Protein AF-A0AAJ0PBU1-F1 (afdb_monomer_lite)

InterPro domains:
  IPR002523 Mg2+ transporter protein, CorA-like/Zinc transport protein ZntB [PF01544] (2-152)
  IPR045863 CorA, transmembrane region [SSF144083] (92-153)
  IPR047199 Magnesium transporter CorA-like [PTHR47891] (2-156)
  IPR047199 Magnesium transporter CorA-like [cd12827] (2-156)

Structure (mmCIF, N/CA/C/O backbone):
data_AF-A0AAJ0PBU1-F1
#
_entry.id   AF-A0AAJ0PBU1-F1
#
loop_
_atom_site.group_PDB
_atom_site.id
_atom_site.type_symbol
_atom_site.label_atom_id
_atom_site.label_alt_id
_atom_site.label_comp_id
_atom_site.label_asym_id
_atom_site.label_entity_id
_atom_site.label_seq_id
_atom_site.pdbx_PDB_ins_code
_atom_site.Cartn_x
_atom_site.Cartn_y
_atom_site.Cartn_z
_atom_site.occupancy
_atom_site.B_iso_or_equiv
_atom_site.auth_seq_id
_atom_site.auth_comp_id
_atom_site.auth_asym_id
_atom_site.auth_atom_id
_atom_site.pdbx_PDB_model_num
ATOM 1 N N . MET A 1 1 ? 15.174 15.975 -11.913 1.00 56.97 1 MET A N 1
ATOM 2 C CA . MET A 1 1 ? 14.588 16.397 -10.617 1.00 56.97 1 MET A CA 1
ATOM 3 C C . MET A 1 1 ? 13.256 15.696 -10.342 1.00 56.97 1 MET A C 1
ATOM 5 O O . MET A 1 1 ? 13.100 15.181 -9.245 1.00 56.97 1 MET A O 1
ATOM 9 N N . GLU A 1 2 ? 12.349 15.581 -11.319 1.00 50.00 2 GLU A N 1
ATOM 10 C CA . GLU A 1 2 ? 11.028 14.934 -11.156 1.00 50.00 2 GLU A CA 1
ATOM 11 C C . GLU A 1 2 ? 11.078 13.451 -10.739 1.00 50.00 2 GLU A C 1
ATOM 13 O O . GLU A 1 2 ? 10.296 13.011 -9.899 1.00 50.00 2 GLU A O 1
ATOM 18 N N . GLU A 1 3 ? 12.036 12.671 -11.244 1.00 63.81 3 GLU A N 1
ATOM 19 C CA . GLU A 1 3 ? 12.147 11.247 -10.897 1.00 63.81 3 GLU A CA 1
ATOM 20 C C . GLU A 1 3 ? 12.458 11.010 -9.409 1.00 63.81 3 GLU A C 1
ATOM 22 O O . GLU A 1 3 ? 11.810 10.186 -8.757 1.00 63.81 3 GLU A O 1
ATOM 27 N N . ASN A 1 4 ? 13.383 11.793 -8.844 1.00 59.44 4 ASN A N 1
ATOM 28 C CA . ASN A 1 4 ? 13.709 11.756 -7.415 1.00 59.44 4 ASN A CA 1
ATOM 29 C C . ASN A 1 4 ? 12.512 12.185 -6.555 1.00 59.44 4 ASN A C 1
ATOM 31 O O . ASN A 1 4 ? 12.276 11.604 -5.492 1.00 59.44 4 ASN A O 1
ATOM 35 N N . VAL A 1 5 ? 11.714 13.146 -7.039 1.00 68.12 5 VAL A N 1
ATOM 36 C CA . VAL A 1 5 ? 10.464 13.548 -6.382 1.00 68.12 5 VAL A CA 1
ATOM 37 C C . VAL A 1 5 ? 9.505 12.359 -6.328 1.00 68.12 5 VAL A C 1
ATOM 39 O O . VAL A 1 5 ? 9.076 11.999 -5.236 1.00 68.12 5 VAL A O 1
ATOM 42 N N . HIS A 1 6 ? 9.258 11.651 -7.434 1.00 67.38 6 HIS A N 1
ATOM 43 C CA . HIS A 1 6 ? 8.357 10.489 -7.442 1.00 67.38 6 HIS A CA 1
ATOM 44 C C . HIS A 1 6 ? 8.801 9.338 -6.527 1.00 67.38 6 HIS A C 1
ATOM 46 O O . HIS A 1 6 ? 7.961 8.734 -5.853 1.00 67.38 6 HIS A O 1
ATOM 52 N N . VAL A 1 7 ? 10.101 9.021 -6.474 1.00 74.12 7 VAL A N 1
ATOM 53 C CA . VAL A 1 7 ? 10.625 7.976 -5.571 1.00 74.12 7 VAL A CA 1
ATOM 54 C C . VAL A 1 7 ? 10.454 8.390 -4.108 1.00 74.12 7 VAL A C 1
ATOM 56 O O . VAL A 1 7 ? 9.977 7.595 -3.293 1.00 74.12 7 VAL A O 1
ATOM 59 N N . SER A 1 8 ? 10.768 9.646 -3.781 1.00 72.38 8 SER A N 1
ATOM 60 C CA . SER A 1 8 ? 10.593 10.181 -2.428 1.00 72.38 8 SER A CA 1
ATOM 61 C C . SER A 1 8 ? 9.118 10.220 -2.004 1.00 72.38 8 SER A C 1
ATOM 63 O O . SER A 1 8 ? 8.797 9.866 -0.868 1.00 72.38 8 SER A O 1
ATOM 65 N N . THR A 1 9 ? 8.210 10.554 -2.928 1.00 78.62 9 THR A N 1
ATOM 66 C CA . THR A 1 9 ? 6.758 10.562 -2.707 1.00 78.62 9 THR A CA 1
ATOM 67 C C . THR A 1 9 ? 6.242 9.156 -2.437 1.00 78.62 9 THR A C 1
ATOM 69 O O . THR A 1 9 ? 5.511 8.950 -1.471 1.00 78.62 9 THR A O 1
ATOM 72 N N . ARG A 1 10 ? 6.674 8.155 -3.214 1.00 82.81 10 ARG A N 1
ATOM 73 C CA . ARG A 1 10 ? 6.295 6.756 -2.982 1.00 82.81 10 ARG A CA 1
ATOM 74 C C . ARG A 1 10 ? 6.775 6.245 -1.626 1.00 82.81 10 ARG A C 1
ATOM 76 O O . ARG A 1 10 ? 5.996 5.648 -0.888 1.00 82.81 10 ARG A O 1
ATOM 83 N N . ASN A 1 11 ? 8.039 6.486 -1.288 1.00 88.12 11 ASN A N 1
ATOM 84 C CA . ASN A 1 11 ? 8.574 6.071 0.006 1.00 88.12 11 ASN A CA 1
ATOM 85 C C . ASN A 1 11 ? 7.805 6.749 1.145 1.00 88.12 11 ASN A C 1
ATOM 87 O O . ASN A 1 11 ? 7.427 6.088 2.108 1.00 88.12 11 ASN A O 1
ATOM 91 N N . ARG A 1 12 ? 7.482 8.040 1.002 1.00 89.88 12 ARG A N 1
ATOM 92 C CA . ARG A 1 12 ? 6.644 8.768 1.962 1.00 89.88 12 ARG A CA 1
ATOM 93 C C . ARG A 1 12 ? 5.264 8.128 2.127 1.00 89.88 12 ARG A C 1
ATOM 95 O O . ARG A 1 12 ? 4.826 7.972 3.261 1.00 89.88 12 ARG A O 1
ATOM 102 N N . LEU A 1 13 ? 4.615 7.714 1.037 1.00 89.88 13 LEU A N 1
ATOM 103 C CA . LEU A 1 13 ? 3.330 7.006 1.084 1.00 89.88 13 LEU A CA 1
ATOM 104 C C . LEU A 1 13 ? 3.442 5.660 1.814 1.00 89.88 13 LEU A C 1
ATOM 106 O O . LEU A 1 13 ? 2.601 5.362 2.659 1.00 89.88 13 LEU A O 1
ATOM 110 N N . LEU A 1 14 ? 4.499 4.881 1.566 1.00 93.12 14 LEU A N 1
ATOM 111 C CA . LEU A 1 14 ? 4.740 3.615 2.271 1.00 93.12 14 LEU A CA 1
ATOM 112 C C . LEU A 1 14 ? 4.973 3.828 3.774 1.00 93.12 14 LEU A C 1
ATOM 114 O O . LEU A 1 14 ? 4.411 3.103 4.599 1.00 93.12 14 LEU A O 1
ATOM 118 N N . TYR A 1 15 ? 5.753 4.844 4.154 1.00 94.31 15 TYR A N 1
ATOM 119 C CA . TYR A 1 15 ? 5.955 5.196 5.561 1.00 94.31 15 TYR A CA 1
ATOM 120 C C . TYR A 1 15 ? 4.670 5.703 6.222 1.00 94.31 15 TYR A C 1
ATOM 122 O O . TYR A 1 15 ? 4.383 5.320 7.358 1.00 94.31 15 TYR A O 1
ATOM 130 N N . ALA A 1 16 ? 3.876 6.512 5.517 1.00 94.19 16 ALA A N 1
ATOM 131 C CA . ALA A 1 16 ? 2.583 6.985 5.997 1.00 94.19 16 ALA A CA 1
ATOM 132 C C . ALA A 1 16 ? 1.607 5.818 6.211 1.00 94.19 16 ALA A C 1
ATOM 134 O O . ALA A 1 16 ? 1.020 5.711 7.287 1.00 94.19 16 ALA A O 1
ATOM 135 N N . LEU A 1 17 ? 1.505 4.892 5.249 1.00 96.38 17 LEU A N 1
ATOM 136 C CA . LEU A 1 17 ? 0.680 3.688 5.371 1.00 96.38 17 LEU A CA 1
ATOM 137 C C . LEU A 1 17 ? 1.126 2.819 6.553 1.00 96.38 17 LEU A C 1
ATOM 139 O O . LEU A 1 17 ? 0.295 2.370 7.341 1.00 96.38 17 LEU A O 1
ATOM 143 N N . LYS A 1 18 ? 2.437 2.607 6.714 1.00 96.62 18 LYS A N 1
ATOM 144 C CA . LYS A 1 18 ? 3.000 1.864 7.850 1.00 96.62 18 LYS A CA 1
ATOM 145 C C . LYS A 1 18 ? 2.638 2.518 9.183 1.00 96.62 18 LYS A C 1
ATOM 147 O O . LYS A 1 18 ? 2.221 1.824 10.109 1.00 96.62 18 LYS A O 1
ATOM 152 N N . SER A 1 19 ? 2.804 3.836 9.278 1.00 97.12 19 SER A N 1
ATOM 153 C CA . SER A 1 19 ? 2.452 4.607 10.472 1.00 97.12 19 SER A CA 1
ATOM 154 C C . SER A 1 19 ? 0.963 4.459 10.793 1.00 97.12 19 SER A C 1
ATOM 156 O O . SER A 1 19 ? 0.607 4.116 11.918 1.00 97.12 19 SER A O 1
ATOM 158 N N . LEU A 1 20 ? 0.098 4.590 9.785 1.00 97.44 20 LEU A N 1
ATOM 159 C CA . LEU A 1 20 ? -1.349 4.467 9.939 1.00 97.44 20 LEU A CA 1
ATOM 160 C C . LEU A 1 20 ? -1.770 3.059 10.388 1.00 97.44 20 LEU A C 1
ATOM 162 O O . LEU A 1 20 ? -2.527 2.929 11.349 1.00 97.44 20 LEU A O 1
ATOM 166 N N . LYS A 1 21 ? -1.212 2.002 9.777 1.00 97.56 21 LYS A N 1
ATOM 167 C CA . LYS A 1 21 ? -1.403 0.608 10.222 1.00 97.56 21 LYS A CA 1
ATOM 168 C C . LYS A 1 21 ? -1.021 0.436 11.693 1.00 97.56 21 LYS A C 1
ATOM 170 O O . LYS A 1 21 ? -1.779 -0.161 12.455 1.00 97.56 21 LYS A O 1
ATOM 175 N N . LYS A 1 22 ? 0.120 0.995 12.111 1.00 97.50 22 LYS A N 1
ATOM 176 C CA . LYS A 1 22 ? 0.581 0.940 13.506 1.00 97.50 22 LYS A CA 1
ATOM 177 C C . LYS A 1 22 ? -0.396 1.648 14.451 1.00 97.50 22 LYS A C 1
ATOM 179 O O . LYS A 1 22 ? -0.746 1.089 15.487 1.00 97.50 22 LYS A O 1
ATOM 184 N N . SER A 1 23 ? -0.870 2.837 14.084 1.00 97.75 23 SER A N 1
ATOM 185 C CA . SER A 1 23 ? -1.849 3.594 14.872 1.00 97.75 23 SER A CA 1
ATOM 186 C C . SER A 1 23 ? -3.163 2.835 15.047 1.00 97.75 23 SER A C 1
ATOM 188 O O . SER A 1 23 ? -3.673 2.765 16.160 1.00 97.75 23 SER A O 1
ATOM 190 N N . VAL A 1 24 ? -3.679 2.197 13.989 1.00 97.62 24 VAL A N 1
ATOM 191 C CA . VAL A 1 24 ? -4.895 1.366 14.077 1.00 97.62 24 VAL A CA 1
ATOM 192 C C . VAL A 1 24 ? -4.678 0.144 14.974 1.00 97.62 24 VAL A C 1
ATOM 194 O O . VAL A 1 24 ? -5.573 -0.232 15.726 1.00 97.62 24 VAL A O 1
ATOM 197 N N . VAL A 1 25 ? -3.487 -0.465 14.956 1.00 97.44 25 VAL A N 1
ATOM 198 C CA . VAL A 1 25 ? -3.14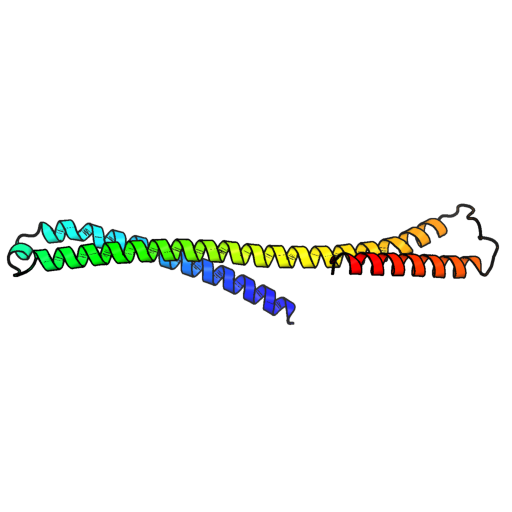8 -1.563 15.878 1.00 97.44 25 VAL A CA 1
ATOM 199 C C . VAL A 1 25 ? -3.140 -1.096 17.333 1.00 97.44 25 VAL A C 1
ATOM 201 O O . VAL A 1 25 ? -3.723 -1.771 18.178 1.00 97.44 25 VAL A O 1
ATOM 204 N N . TYR A 1 26 ? -2.537 0.056 17.632 1.00 97.06 26 TYR A N 1
ATOM 205 C CA . TYR A 1 26 ? -2.581 0.611 18.987 1.00 97.06 26 TYR A CA 1
ATOM 206 C C . TYR A 1 26 ? -3.997 0.987 19.420 1.00 97.06 26 TYR A C 1
ATOM 208 O O . TYR A 1 26 ? -4.342 0.792 20.583 1.00 97.06 26 TYR A O 1
ATOM 216 N N . LEU A 1 27 ? -4.820 1.484 18.496 1.00 96.94 27 LEU A N 1
ATOM 217 C CA . LEU A 1 27 ? -6.210 1.821 18.774 1.00 96.94 27 LEU A CA 1
ATOM 218 C C . LEU A 1 27 ? -7.038 0.566 19.098 1.00 96.94 27 LEU A C 1
ATOM 220 O O . LEU A 1 27 ? -7.781 0.591 20.072 1.00 96.94 27 LEU A O 1
ATOM 224 N N . ASP A 1 28 ? -6.851 -0.543 18.372 1.00 96.62 28 ASP A N 1
ATOM 225 C CA . ASP A 1 28 ? -7.446 -1.854 18.711 1.00 96.62 28 ASP A CA 1
ATOM 226 C C . ASP A 1 28 ? -7.024 -2.336 20.097 1.00 96.62 28 ASP A C 1
ATOM 228 O O . ASP A 1 28 ? -7.858 -2.741 20.906 1.00 96.62 28 ASP A O 1
ATOM 232 N N . LEU A 1 29 ? -5.724 -2.259 20.390 1.00 96.56 29 LEU A N 1
ATOM 233 C CA . LEU A 1 29 ? -5.187 -2.702 21.671 1.00 96.56 29 LEU A CA 1
ATOM 234 C C . LEU A 1 29 ? -5.770 -1.878 22.830 1.00 96.56 29 LEU A C 1
ATOM 236 O O . LEU A 1 29 ? -6.218 -2.448 23.823 1.00 96.56 29 LEU A O 1
ATOM 240 N N . GLY A 1 30 ? -5.806 -0.550 22.685 1.00 96.12 30 GLY A N 1
ATOM 241 C CA . GLY A 1 30 ? -6.389 0.355 23.675 1.00 96.12 30 GLY A CA 1
ATOM 242 C C . GLY A 1 30 ? -7.895 0.153 23.841 1.00 96.12 30 GLY A C 1
ATOM 243 O O . GLY A 1 30 ? -8.385 0.113 24.968 1.00 96.12 30 GLY A O 1
ATOM 244 N N . LEU A 1 31 ? -8.628 -0.046 22.739 1.00 95.81 31 LEU A N 1
ATOM 245 C CA . LEU A 1 31 ? -10.064 -0.323 22.777 1.00 95.81 31 LEU A CA 1
ATOM 246 C C . LEU A 1 31 ? -10.353 -1.613 23.557 1.00 95.81 31 LEU A C 1
ATOM 248 O O . LEU A 1 31 ? -11.179 -1.596 24.469 1.00 95.81 31 LEU A O 1
ATOM 252 N N . LYS A 1 32 ? -9.634 -2.700 23.257 1.00 94.00 32 LYS A N 1
ATOM 253 C CA . LYS A 1 32 ? -9.788 -3.989 23.949 1.00 94.00 32 LYS A CA 1
ATOM 254 C C . LYS A 1 32 ? -9.399 -3.907 25.418 1.00 94.00 32 LYS A C 1
ATOM 256 O O . LYS A 1 32 ? -10.123 -4.428 26.262 1.00 94.00 32 LYS A O 1
ATOM 261 N N . SER A 1 33 ? -8.304 -3.214 25.732 1.00 94.81 33 SER A N 1
ATOM 262 C CA . SER A 1 33 ? -7.891 -2.973 27.119 1.00 94.81 33 SER A CA 1
ATOM 263 C C . SER A 1 33 ? -8.975 -2.232 27.906 1.00 94.81 33 SER A C 1
ATOM 265 O O . SER A 1 33 ? -9.258 -2.596 29.043 1.00 94.8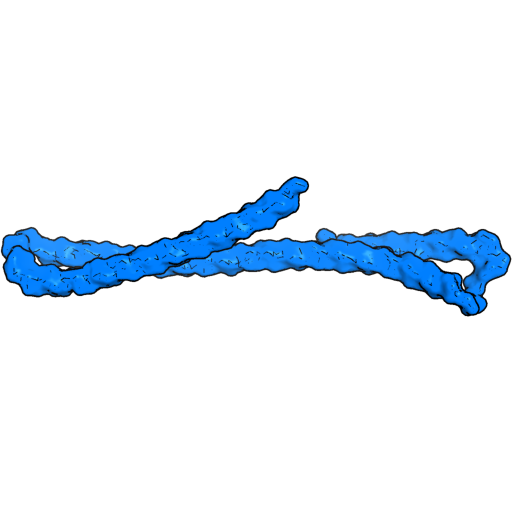1 33 SER A O 1
ATOM 267 N N . ASN A 1 34 ? -9.615 -1.224 27.308 1.00 92.69 34 ASN A N 1
ATOM 268 C CA . ASN A 1 34 ? -10.691 -0.476 27.961 1.00 92.69 34 ASN A CA 1
ATOM 269 C C . ASN A 1 34 ? -11.968 -1.316 28.108 1.00 92.69 34 ASN A C 1
ATOM 271 O O . ASN A 1 34 ? -12.622 -1.272 29.150 1.00 92.69 34 ASN A O 1
ATOM 275 N N . GLN A 1 35 ? -12.306 -2.119 27.096 1.00 93.31 35 GLN A N 1
ATOM 276 C CA . GLN A 1 35 ? -13.474 -3.001 27.126 1.00 93.31 35 GLN A CA 1
ATOM 277 C C . GLN A 1 35 ? -13.382 -4.047 28.252 1.00 93.31 35 GLN A C 1
ATOM 279 O O . GLN A 1 35 ? -14.385 -4.365 28.887 1.00 93.31 35 GLN A O 1
ATOM 284 N N . GLN A 1 36 ? -12.179 -4.543 28.558 1.00 91.50 36 GLN A N 1
ATOM 285 C CA . GLN A 1 36 ? -11.945 -5.521 29.631 1.00 91.50 36 GLN A CA 1
ATOM 286 C C . GLN A 1 36 ? -12.257 -5.001 31.046 1.00 91.50 36 GLN A C 1
ATOM 288 O O . GLN A 1 36 ? -12.423 -5.802 31.966 1.00 91.50 36 GLN A O 1
ATOM 293 N N . ILE A 1 37 ? -12.355 -3.682 31.238 1.00 91.31 37 ILE A N 1
ATOM 294 C CA . ILE A 1 37 ? -12.660 -3.066 32.540 1.00 91.31 37 ILE A CA 1
ATOM 295 C C . ILE A 1 37 ? -14.181 -3.008 32.780 1.00 91.31 37 ILE A C 1
ATOM 297 O O . ILE A 1 37 ? -14.628 -2.972 33.927 1.00 91.31 37 ILE A O 1
ATOM 301 N N . ILE A 1 38 ? -15.005 -3.077 31.727 1.00 88.25 38 ILE A N 1
ATOM 302 C CA . ILE A 1 38 ? -16.473 -2.988 31.825 1.00 88.25 38 ILE A CA 1
ATOM 303 C C . ILE A 1 38 ? -17.087 -4.043 32.768 1.00 88.25 38 ILE A C 1
ATOM 305 O O . ILE A 1 38 ? -17.903 -3.666 33.615 1.00 88.25 38 ILE A O 1
ATOM 309 N N . PRO A 1 39 ? -16.679 -5.330 32.739 1.00 86.56 39 PRO A N 1
ATOM 310 C CA . PRO A 1 39 ? -17.158 -6.318 33.706 1.00 86.56 39 PRO A CA 1
ATOM 311 C C . PRO A 1 39 ? -16.815 -5.967 35.161 1.00 86.56 39 PRO A C 1
ATOM 313 O O . PRO A 1 39 ? -17.603 -6.252 36.059 1.00 86.56 39 PRO A O 1
ATOM 316 N N . GLN A 1 40 ? -15.667 -5.322 35.399 1.00 87.38 40 GLN A N 1
ATOM 317 C CA . GLN A 1 40 ? -15.234 -4.906 36.739 1.00 87.38 40 GLN A CA 1
ATOM 318 C C . GLN A 1 40 ? -16.093 -3.745 37.258 1.00 87.38 40 GLN A C 1
ATOM 320 O O . GLN A 1 40 ? -16.518 -3.749 38.414 1.00 87.38 40 GLN A O 1
ATOM 325 N N . ILE A 1 41 ? -16.426 -2.787 36.385 1.00 85.81 41 ILE A N 1
ATOM 326 C CA . ILE A 1 41 ? -17.350 -1.686 36.702 1.00 85.81 41 ILE A CA 1
ATOM 327 C C . ILE A 1 41 ? -18.737 -2.243 37.040 1.00 85.81 41 ILE A C 1
ATOM 329 O O . ILE A 1 41 ? -19.324 -1.854 38.048 1.00 85.81 41 ILE A O 1
ATOM 333 N N . LYS A 1 42 ? -19.230 -3.206 36.250 1.00 82.81 42 LYS A N 1
ATOM 334 C CA . LYS A 1 42 ? -20.524 -3.866 36.483 1.00 82.81 42 LYS A CA 1
ATOM 335 C C . LYS A 1 42 ? -20.589 -4.599 37.829 1.00 82.81 42 LYS A C 1
ATOM 337 O O . LYS A 1 42 ? -21.647 -4.625 38.442 1.00 82.81 42 LYS A O 1
ATOM 342 N N . ALA A 1 43 ? -19.480 -5.182 38.285 1.00 83.69 43 ALA A N 1
ATOM 343 C CA . ALA A 1 43 ? -19.402 -5.902 39.558 1.00 83.69 43 ALA A CA 1
ATOM 344 C C . ALA A 1 43 ? -19.261 -4.980 40.789 1.00 83.69 43 ALA A C 1
ATOM 346 O O . ALA A 1 43 ? -19.238 -5.464 41.920 1.00 83.69 43 ALA A O 1
ATOM 347 N N . THR A 1 44 ? -19.132 -3.662 40.597 1.00 86.00 44 THR A N 1
ATOM 348 C CA . THR A 1 44 ? -18.899 -2.717 41.696 1.00 86.00 44 THR A CA 1
ATOM 349 C C . THR A 1 44 ? -20.227 -2.321 42.372 1.00 86.00 44 THR A C 1
ATOM 351 O O . THR A 1 44 ? -21.100 -1.780 41.695 1.00 86.00 44 THR A O 1
ATOM 354 N N . PRO A 1 45 ? -20.381 -2.453 43.710 1.00 77.94 45 PRO A N 1
ATOM 355 C CA . PRO A 1 45 ? -21.644 -2.176 44.424 1.00 77.94 45 PRO A CA 1
ATOM 356 C C . PRO A 1 45 ? -22.147 -0.731 44.301 1.00 77.94 45 PRO A C 1
ATOM 358 O O . PRO A 1 45 ? -23.329 -0.441 44.463 1.00 77.94 45 PRO A O 1
ATOM 361 N N . LEU A 1 46 ? -21.234 0.208 44.038 1.00 76.25 46 LEU A N 1
ATOM 362 C CA . LEU A 1 46 ? -21.563 1.617 43.831 1.00 76.25 46 LEU A CA 1
ATOM 363 C C . LEU A 1 46 ? -22.341 1.841 42.524 1.00 76.25 46 LEU A C 1
ATOM 365 O O . LEU A 1 46 ? -23.106 2.797 42.424 1.00 76.25 46 LEU A O 1
ATOM 369 N N . PHE A 1 47 ? -22.144 0.969 41.534 1.00 77.06 47 PHE A N 1
ATOM 370 C CA . PHE A 1 47 ? -22.736 1.088 40.206 1.00 77.06 47 PHE A CA 1
ATOM 371 C C . PHE A 1 47 ? -24.232 0.737 40.208 1.00 77.06 47 PHE A C 1
ATOM 373 O O . PHE A 1 47 ? -25.016 1.397 39.532 1.00 77.06 47 PHE A O 1
ATOM 380 N N . GLU A 1 48 ? -24.653 -0.212 41.050 1.00 75.75 48 GLU A N 1
ATOM 381 C CA . GLU A 1 48 ? -26.071 -0.556 41.260 1.00 75.75 48 GLU A CA 1
ATOM 382 C C . GLU A 1 48 ? -26.888 0.602 41.855 1.00 75.75 48 GLU A C 1
ATOM 384 O O . GLU A 1 48 ? -28.104 0.664 41.693 1.00 75.75 48 GLU A O 1
ATOM 389 N N . ARG A 1 49 ? -26.230 1.564 42.516 1.00 78.31 49 ARG A N 1
ATOM 390 C CA . ARG A 1 49 ? -26.894 2.756 43.070 1.00 78.31 49 ARG A CA 1
ATOM 391 C C . ARG A 1 49 ? -27.214 3.818 42.014 1.00 78.31 49 ARG A C 1
ATOM 393 O O . ARG A 1 49 ? -27.909 4.782 42.328 1.00 78.31 49 ARG A O 1
ATOM 400 N N . VAL A 1 50 ? -26.709 3.676 40.786 1.00 78.69 50 VAL A N 1
ATOM 401 C CA . VAL A 1 50 ? -26.941 4.628 39.692 1.00 78.69 50 VAL A CA 1
ATOM 402 C C . VAL A 1 50 ? -28.243 4.276 38.971 1.00 78.69 50 VAL A C 1
ATOM 404 O O . VAL A 1 50 ? -28.370 3.218 38.364 1.00 78.69 50 VAL A O 1
ATOM 407 N N . SER A 1 51 ? -29.228 5.172 38.976 1.00 77.69 51 SER A N 1
ATOM 408 C CA . SER A 1 51 ? -30.464 4.960 38.217 1.00 77.69 51 SER A CA 1
ATOM 409 C C . SER A 1 51 ? -30.177 4.840 36.711 1.00 77.69 51 SER A C 1
ATOM 411 O O . SER A 1 51 ? -29.418 5.616 36.136 1.00 77.69 51 SER A O 1
ATOM 413 N N . GLY A 1 52 ? -30.768 3.837 36.053 1.00 81.38 52 GLY A N 1
ATOM 414 C CA . GLY A 1 52 ? -30.564 3.597 34.616 1.00 81.38 52 GLY A CA 1
ATOM 415 C C . GLY A 1 52 ? -29.221 2.950 34.240 1.00 81.38 52 GLY A C 1
ATOM 416 O O . GLY A 1 52 ? -28.888 2.887 33.057 1.00 81.38 52 GLY A O 1
ATOM 417 N N . HIS A 1 53 ? -28.460 2.426 35.209 1.00 82.25 53 HIS A N 1
ATOM 418 C CA . HIS A 1 53 ? -27.141 1.818 34.993 1.00 82.25 53 HIS A CA 1
ATOM 419 C C . HIS A 1 53 ? -27.106 0.720 33.907 1.00 82.25 53 HIS A C 1
ATOM 421 O O . HIS A 1 53 ? -26.115 0.580 33.192 1.00 82.25 53 HIS A O 1
ATOM 427 N N . THR A 1 54 ? -28.189 -0.049 33.744 1.00 81.31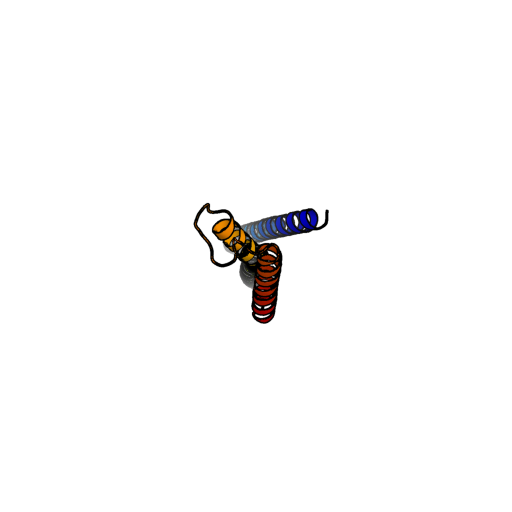 54 THR A N 1
ATOM 428 C CA . THR A 1 54 ? -28.273 -1.156 32.775 1.00 81.31 54 THR A CA 1
ATOM 429 C C . THR A 1 54 ? -28.334 -0.659 31.332 1.00 81.31 54 THR A C 1
ATOM 431 O O . THR A 1 54 ? -27.664 -1.226 30.470 1.00 81.31 54 THR A O 1
ATOM 434 N N . ASP A 1 55 ? -29.087 0.414 31.069 1.00 88.25 55 ASP A N 1
ATOM 435 C CA . ASP A 1 55 ? -29.157 1.033 29.736 1.00 88.25 55 ASP A CA 1
ATOM 436 C C . ASP A 1 55 ? -27.812 1.668 29.360 1.00 88.25 55 ASP A C 1
ATOM 438 O O . ASP A 1 55 ? -27.316 1.489 28.246 1.00 88.25 55 ASP A O 1
ATOM 442 N N . LEU A 1 56 ? -27.158 2.330 30.323 1.00 87.06 56 LEU A N 1
ATOM 443 C CA . LEU A 1 56 ? -25.831 2.912 30.124 1.00 87.06 56 LEU A CA 1
ATOM 444 C C . LEU A 1 56 ? -24.785 1.851 29.754 1.00 87.06 56 LEU A C 1
ATOM 446 O O . LEU A 1 56 ? -24.053 2.048 28.783 1.00 87.06 56 LEU A O 1
ATOM 450 N N . LEU A 1 57 ? -24.737 0.720 30.471 1.00 87.38 57 LEU A N 1
ATOM 451 C CA . LEU A 1 57 ? -23.829 -0.384 30.129 1.00 87.38 57 LEU A CA 1
ATOM 452 C C . LEU A 1 57 ? -24.115 -0.945 28.739 1.00 87.38 57 LEU A C 1
ATOM 454 O O . LEU A 1 57 ? -23.189 -1.094 27.946 1.00 87.38 57 LEU A O 1
ATOM 458 N N . TYR A 1 58 ? -25.387 -1.188 28.416 1.00 89.19 58 TYR A N 1
ATOM 459 C CA . TYR A 1 58 ? -25.772 -1.692 27.099 1.00 89.19 58 TYR A CA 1
ATOM 460 C C . TYR A 1 58 ? -25.305 -0.760 25.971 1.00 89.19 58 TYR A C 1
ATOM 462 O O . TYR A 1 58 ? -24.757 -1.212 24.962 1.00 89.19 58 TYR A O 1
ATOM 470 N N . ARG A 1 59 ? -25.462 0.556 26.147 1.00 92.25 59 ARG A N 1
ATOM 471 C CA . ARG A 1 59 ? -25.001 1.554 25.171 1.00 92.25 59 ARG A CA 1
ATOM 472 C C . ARG A 1 59 ? -23.480 1.577 25.032 1.00 92.25 59 ARG A C 1
ATOM 474 O O . ARG A 1 59 ? -22.989 1.731 23.912 1.00 92.25 59 ARG A O 1
ATOM 481 N N . ILE A 1 60 ? -22.748 1.430 26.135 1.00 92.38 60 ILE A N 1
ATOM 482 C CA . ILE A 1 60 ? -21.282 1.364 26.130 1.00 92.38 60 ILE A CA 1
ATOM 483 C C . ILE A 1 60 ? -20.813 0.105 25.391 1.00 92.38 60 ILE A C 1
ATOM 485 O O . ILE A 1 60 ? -20.002 0.219 24.471 1.00 92.38 60 ILE A O 1
ATOM 489 N N . ASP A 1 61 ? -21.372 -1.064 25.707 1.00 91.31 61 ASP A N 1
ATOM 490 C CA . ASP A 1 61 ? -21.046 -2.327 25.031 1.00 91.31 61 ASP A CA 1
ATOM 491 C C . ASP A 1 61 ? -21.346 -2.258 23.527 1.00 91.31 61 ASP A C 1
ATOM 493 O O . ASP A 1 61 ? -20.511 -2.631 22.696 1.00 91.31 61 ASP A O 1
ATOM 497 N N . LEU A 1 62 ? -22.500 -1.694 23.152 1.00 94.69 62 LEU A N 1
ATOM 498 C CA . LEU A 1 62 ? -22.855 -1.456 21.753 1.00 94.69 62 LEU A CA 1
ATOM 499 C C . LEU A 1 62 ? -21.824 -0.554 21.057 1.00 94.69 62 LEU A C 1
ATOM 501 O O . LEU A 1 62 ? -21.461 -0.796 19.903 1.00 94.69 62 LEU A O 1
ATOM 505 N N . GLN A 1 63 ? -21.353 0.495 21.732 1.00 95.19 63 GLN A N 1
ATOM 506 C CA . GLN A 1 63 ? -20.374 1.423 21.173 1.00 95.19 63 GLN A CA 1
ATOM 507 C C . GLN A 1 63 ? -18.995 0.772 21.002 1.00 95.19 63 GLN A C 1
ATOM 509 O O . GLN A 1 63 ? -18.342 1.002 19.977 1.00 95.19 63 GLN A O 1
ATOM 514 N N . PHE A 1 64 ? -18.571 -0.075 21.944 1.00 94.94 64 PHE A N 1
ATOM 515 C CA . PHE A 1 64 ? -17.360 -0.886 21.803 1.00 94.94 64 PHE A CA 1
ATOM 516 C C . PHE A 1 64 ? -17.469 -1.837 20.609 1.00 94.94 64 PHE A C 1
ATOM 518 O O . PHE A 1 64 ? -16.576 -1.845 19.763 1.00 94.94 64 PHE A O 1
ATOM 525 N N . ALA A 1 65 ? -18.594 -2.542 20.460 1.00 94.75 65 ALA A N 1
ATOM 526 C CA . ALA A 1 65 ? -18.826 -3.436 19.325 1.00 94.75 65 ALA A CA 1
ATOM 527 C C . ALA A 1 65 ? -18.821 -2.695 17.973 1.00 94.75 65 ALA A C 1
ATOM 529 O O . ALA A 1 65 ? -18.272 -3.187 16.986 1.00 94.75 65 ALA A O 1
ATOM 530 N N . LYS A 1 66 ? -19.400 -1.488 17.908 1.00 97.25 66 LYS A N 1
ATOM 531 C CA . LYS A 1 66 ? -19.321 -0.629 16.711 1.00 97.25 66 LYS A CA 1
ATOM 532 C C . LYS A 1 66 ? -17.884 -0.210 16.398 1.00 97.25 66 LYS A C 1
ATOM 534 O O . LYS A 1 66 ? -17.491 -0.205 15.233 1.00 97.25 66 LYS A O 1
ATOM 539 N N . SER A 1 67 ? -17.116 0.139 17.425 1.00 97.25 67 SER A N 1
ATOM 540 C CA . SER A 1 67 ? -15.730 0.585 17.269 1.00 97.25 67 SER A CA 1
ATOM 541 C C . SER A 1 67 ? -14.821 -0.559 16.812 1.00 97.25 67 SER A C 1
ATOM 543 O O . SER A 1 67 ? -14.010 -0.358 15.914 1.00 97.25 67 SER A O 1
ATOM 545 N N . ASP A 1 68 ? -15.010 -1.768 17.342 1.00 96.38 68 ASP A N 1
ATOM 546 C CA . ASP A 1 68 ? -14.285 -2.975 16.919 1.00 96.38 68 ASP A CA 1
ATOM 547 C C . ASP A 1 68 ? -14.544 -3.314 15.436 1.00 96.38 68 ASP A C 1
ATOM 549 O O . ASP A 1 68 ? -13.606 -3.537 14.661 1.00 96.38 68 ASP A O 1
ATOM 553 N N . LYS A 1 69 ? -15.807 -3.213 14.989 1.00 97.62 69 LYS A N 1
ATOM 554 C CA . LYS A 1 69 ? -16.152 -3.326 13.560 1.00 97.62 69 LYS A CA 1
ATOM 555 C C . LYS A 1 69 ? -15.435 -2.274 12.713 1.00 97.62 69 LYS A C 1
ATOM 557 O O . LYS A 1 69 ? -14.842 -2.621 11.696 1.00 97.62 69 LYS A O 1
ATOM 562 N N . ALA A 1 70 ? -15.441 -1.009 13.139 1.00 97.81 70 ALA A N 1
ATOM 563 C CA . ALA A 1 70 ? -14.773 0.070 12.410 1.00 97.81 70 ALA A CA 1
ATOM 564 C C . ALA A 1 70 ? -13.255 -0.154 12.294 1.00 97.81 70 ALA A C 1
ATOM 566 O O . ALA A 1 70 ? -12.679 0.038 11.225 1.00 97.81 70 ALA A O 1
ATOM 567 N N . ILE A 1 71 ? -12.605 -0.610 13.368 1.00 97.69 71 ILE A N 1
ATOM 568 C CA . ILE A 1 71 ? -11.176 -0.958 13.376 1.00 97.69 71 ILE A CA 1
ATOM 569 C C . ILE A 1 71 ? -10.880 -2.081 12.389 1.00 97.69 71 ILE A C 1
ATOM 571 O O . ILE A 1 71 ? -9.903 -1.995 11.643 1.00 97.69 71 ILE A O 1
ATOM 575 N N . THR A 1 72 ? -11.715 -3.119 12.369 1.00 97.06 72 THR A N 1
ATOM 576 C CA . THR A 1 72 ? -11.574 -4.240 11.435 1.00 97.06 72 THR A CA 1
ATOM 577 C C . THR A 1 72 ? -11.687 -3.758 9.988 1.00 97.06 72 THR A C 1
ATOM 579 O O . THR A 1 72 ? -10.787 -4.016 9.190 1.00 97.06 72 THR A O 1
ATOM 582 N N . THR A 1 73 ? -12.691 -2.934 9.675 1.00 98.12 73 THR A N 1
ATOM 583 C CA . THR A 1 73 ? -12.835 -2.313 8.348 1.00 98.12 73 THR A CA 1
ATOM 584 C C . THR A 1 73 ? -11.639 -1.427 7.984 1.00 98.12 73 THR A C 1
ATOM 586 O O . THR A 1 73 ? -11.159 -1.468 6.853 1.00 98.12 73 THR A O 1
ATOM 589 N N . TYR A 1 74 ? -11.087 -0.655 8.926 1.00 97.94 74 TYR A N 1
ATOM 590 C CA . TYR A 1 74 ? -9.876 0.127 8.665 1.00 97.94 74 TYR A CA 1
ATOM 591 C C . TYR A 1 74 ? -8.650 -0.753 8.422 1.00 97.94 74 TYR A C 1
ATOM 593 O O . TYR A 1 74 ? -7.846 -0.433 7.548 1.00 97.94 74 TYR A O 1
ATOM 601 N N . ARG A 1 75 ? -8.491 -1.871 9.138 1.00 97.56 75 ARG A N 1
ATOM 602 C CA . ARG A 1 75 ? -7.408 -2.832 8.869 1.00 97.56 75 ARG A CA 1
ATOM 603 C C . ARG A 1 75 ? -7.509 -3.410 7.461 1.00 97.56 75 ARG A C 1
ATOM 605 O O . ARG A 1 75 ? -6.491 -3.457 6.772 1.00 97.56 75 ARG A O 1
ATOM 612 N N . GLU A 1 76 ? -8.710 -3.785 7.033 1.00 97.81 76 GLU A N 1
ATOM 613 C CA . GLU A 1 76 ? -8.977 -4.289 5.682 1.00 97.81 76 GLU A CA 1
ATOM 614 C C . GLU A 1 76 ? -8.683 -3.231 4.614 1.00 97.81 76 GLU A C 1
ATOM 616 O O . GLU A 1 76 ? -7.946 -3.508 3.670 1.00 97.81 76 GLU A O 1
ATOM 621 N N . LEU A 1 77 ? -9.160 -1.996 4.791 1.00 98.06 77 LEU A N 1
ATOM 622 C CA . LEU A 1 77 ? -8.865 -0.889 3.875 1.00 98.06 77 LEU A CA 1
ATOM 623 C C . LEU A 1 77 ? -7.361 -0.617 3.772 1.00 98.06 77 LEU A C 1
ATOM 625 O O . LEU A 1 77 ? -6.832 -0.424 2.680 1.00 98.06 77 LEU A O 1
ATOM 629 N N . LEU A 1 78 ? -6.642 -0.630 4.896 1.00 97.44 78 LEU A N 1
ATOM 630 C CA . LEU A 1 78 ? -5.191 -0.437 4.900 1.00 97.44 78 LEU A CA 1
ATOM 631 C C . LEU A 1 78 ? -4.437 -1.616 4.274 1.00 97.44 78 LEU A C 1
ATOM 633 O O . LEU A 1 78 ? -3.335 -1.419 3.755 1.00 97.44 78 LEU A O 1
ATOM 637 N N . ALA A 1 79 ? -4.979 -2.833 4.337 1.00 96.31 79 ALA A N 1
ATOM 638 C CA . ALA A 1 79 ? -4.442 -3.981 3.614 1.00 96.31 79 ALA A CA 1
ATOM 639 C C . ALA A 1 79 ? -4.635 -3.795 2.104 1.00 96.31 79 ALA A C 1
ATOM 641 O O . ALA A 1 79 ? -3.642 -3.773 1.385 1.00 96.31 79 ALA A O 1
ATOM 642 N N . GLN A 1 80 ? -5.857 -3.488 1.662 1.00 97.50 80 GLN A N 1
ATOM 643 C CA . GLN A 1 80 ? -6.163 -3.210 0.254 1.00 97.50 80 GLN A CA 1
ATOM 644 C C . GLN A 1 80 ? -5.302 -2.070 -0.311 1.00 97.50 80 GLN A C 1
ATOM 646 O O . GLN A 1 80 ? -4.747 -2.187 -1.397 1.00 97.50 80 GLN A O 1
ATOM 651 N N . LEU A 1 81 ? -5.104 -0.984 0.443 1.00 96.69 81 LEU A N 1
ATOM 652 C CA . LEU A 1 81 ? -4.210 0.107 0.036 1.00 96.69 81 LEU A CA 1
ATOM 653 C C . LEU A 1 81 ? -2.748 -0.343 -0.104 1.00 96.69 81 LEU A C 1
ATOM 655 O O . LEU A 1 81 ? -2.029 0.165 -0.960 1.00 96.69 81 LEU A O 1
ATOM 659 N N . SER A 1 82 ? -2.296 -1.281 0.729 1.00 96.19 82 SER A N 1
ATOM 660 C CA . SER A 1 82 ? -0.956 -1.872 0.633 1.00 96.19 82 SER A CA 1
ATOM 661 C C . SER A 1 82 ? -0.775 -2.647 -0.666 1.00 96.19 82 SER A C 1
ATOM 663 O O . SER A 1 82 ? 0.271 -2.524 -1.309 1.00 96.19 82 SER A O 1
ATOM 665 N N . ASP A 1 83 ? -1.792 -3.419 -1.037 1.00 95.94 83 ASP A N 1
ATOM 666 C CA . ASP A 1 83 ? -1.792 -4.233 -2.248 1.00 95.94 83 ASP A CA 1
ATOM 667 C C . ASP A 1 83 ? -1.835 -3.325 -3.481 1.00 95.94 83 ASP A C 1
ATOM 669 O O . ASP A 1 83 ? -0.946 -3.400 -4.325 1.00 95.94 83 ASP A O 1
ATOM 673 N N . LEU A 1 84 ? -2.732 -2.332 -3.499 1.00 95.00 84 LEU A N 1
ATOM 674 C CA . LEU A 1 84 ? -2.800 -1.326 -4.565 1.00 95.00 84 LEU A CA 1
ATOM 675 C C . LEU A 1 84 ? -1.480 -0.559 -4.743 1.00 95.00 84 LEU A C 1
ATOM 677 O O . LEU A 1 84 ? -1.042 -0.322 -5.870 1.00 95.00 84 LEU A O 1
ATOM 681 N N . LEU A 1 85 ? -0.811 -0.166 -3.652 1.00 93.06 85 LEU A N 1
ATOM 682 C CA . LEU A 1 85 ? 0.509 0.469 -3.748 1.00 93.06 85 LEU A CA 1
ATOM 683 C C . LEU A 1 85 ? 1.559 -0.481 -4.340 1.00 93.06 85 LEU A C 1
ATOM 685 O O . LEU A 1 85 ? 2.424 -0.030 -5.095 1.00 93.06 85 LEU A O 1
ATOM 689 N N . SER A 1 86 ? 1.490 -1.772 -4.021 1.00 93.25 86 SER A N 1
ATOM 690 C CA . SER A 1 86 ? 2.404 -2.789 -4.556 1.00 93.25 86 SER A CA 1
ATOM 691 C C . SER A 1 86 ? 2.158 -3.033 -6.047 1.00 93.25 86 SER A C 1
ATOM 693 O O . SER A 1 86 ? 3.120 -3.138 -6.815 1.00 93.25 86 SER A O 1
ATOM 695 N N . ASP A 1 87 ? 0.899 -3.003 -6.481 1.00 92.56 87 ASP A N 1
ATOM 696 C CA . ASP A 1 87 ? 0.513 -3.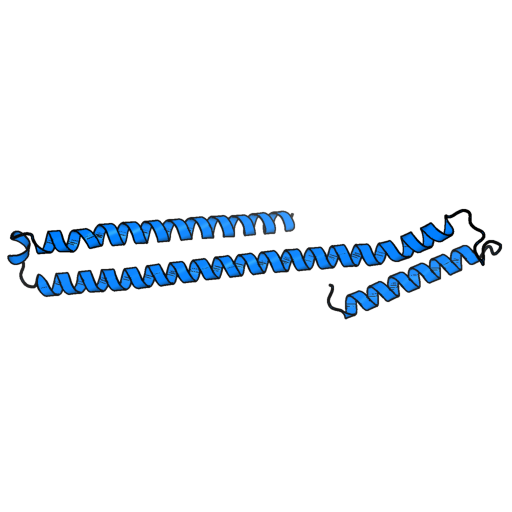082 -7.892 1.00 92.56 87 ASP A CA 1
ATOM 697 C C . ASP A 1 87 ? 1.015 -1.870 -8.679 1.00 92.56 87 ASP A C 1
ATOM 699 O O . ASP A 1 87 ? 1.618 -2.021 -9.742 1.00 92.56 87 ASP A O 1
ATOM 703 N N . ILE A 1 88 ? 0.863 -0.657 -8.137 1.00 90.88 88 ILE A N 1
ATOM 704 C CA . ILE A 1 88 ? 1.382 0.572 -8.762 1.00 90.88 88 ILE A CA 1
ATOM 705 C C . ILE A 1 88 ? 2.908 0.499 -8.932 1.00 90.88 88 ILE A C 1
ATOM 707 O O . ILE A 1 88 ? 3.445 0.902 -9.970 1.00 90.88 88 ILE A O 1
ATOM 711 N N . ILE A 1 89 ? 3.624 -0.019 -7.928 1.00 89.19 89 ILE A N 1
ATOM 712 C CA . ILE A 1 89 ? 5.081 -0.210 -7.998 1.00 89.19 89 ILE A CA 1
ATOM 713 C C . ILE A 1 89 ? 5.445 -1.209 -9.086 1.00 89.19 89 ILE A C 1
ATOM 715 O O . ILE A 1 89 ? 6.302 -0.909 -9.921 1.00 89.19 89 ILE A O 1
ATOM 719 N N . SER A 1 90 ? 4.795 -2.369 -9.071 1.00 90.69 90 SER A N 1
ATOM 720 C CA . SER A 1 90 ? 5.044 -3.454 -10.016 1.00 90.69 90 SER A CA 1
ATOM 721 C C . SER A 1 90 ? 4.748 -3.014 -11.444 1.00 90.69 90 SER A C 1
ATOM 723 O O . SER A 1 90 ? 5.559 -3.251 -12.334 1.00 90.69 90 SER A O 1
ATOM 725 N N . ASN A 1 91 ? 3.659 -2.276 -11.659 1.00 89.25 91 ASN A N 1
ATOM 726 C CA . ASN A 1 91 ? 3.315 -1.727 -12.965 1.00 89.25 91 ASN A CA 1
ATOM 727 C C . ASN A 1 91 ? 4.383 -0.743 -13.465 1.00 89.25 91 ASN A C 1
ATOM 729 O O . ASN A 1 91 ? 4.811 -0.810 -14.617 1.00 89.25 91 ASN A O 1
ATOM 733 N N . ARG A 1 92 ? 4.889 0.134 -12.586 1.00 88.88 92 ARG A N 1
ATOM 734 C CA . ARG A 1 92 ? 5.969 1.057 -12.959 1.00 88.88 92 ARG A CA 1
ATOM 735 C C . ARG A 1 92 ? 7.264 0.319 -13.297 1.00 88.88 92 ARG A C 1
ATOM 737 O O . ARG A 1 92 ? 7.913 0.677 -14.275 1.00 88.88 92 ARG A O 1
ATOM 744 N N . LEU A 1 93 ? 7.638 -0.692 -12.514 1.00 88.00 93 LEU A N 1
ATOM 745 C CA . LEU A 1 93 ? 8.808 -1.526 -12.807 1.00 88.00 93 LEU A CA 1
ATOM 746 C C . LEU A 1 93 ? 8.638 -2.269 -14.131 1.00 88.00 93 LEU A C 1
ATOM 748 O O . LEU A 1 93 ? 9.552 -2.257 -14.947 1.00 88.00 93 LEU A O 1
ATOM 752 N N . ASN A 1 94 ? 7.462 -2.841 -14.379 1.00 88.69 94 ASN A N 1
ATOM 753 C CA . ASN A 1 94 ? 7.149 -3.510 -15.634 1.00 88.69 94 ASN A CA 1
ATOM 754 C C . ASN A 1 94 ? 7.291 -2.553 -16.827 1.00 88.69 94 ASN A C 1
ATOM 756 O O . ASN A 1 94 ? 7.921 -2.905 -17.819 1.00 88.69 94 ASN A O 1
ATOM 760 N N . ASN A 1 95 ? 6.802 -1.316 -16.711 1.00 87.94 95 ASN A N 1
ATOM 761 C CA . ASN A 1 95 ? 6.978 -0.305 -17.754 1.00 87.94 95 ASN A CA 1
ATOM 762 C C . ASN A 1 95 ? 8.454 0.061 -17.977 1.00 87.94 95 ASN A C 1
ATOM 764 O O . ASN A 1 95 ? 8.888 0.131 -19.121 1.00 87.94 95 ASN A O 1
ATOM 768 N N . ILE A 1 96 ? 9.249 0.232 -16.914 1.00 88.56 96 ILE A N 1
ATOM 769 C CA . ILE A 1 96 ? 10.695 0.505 -17.037 1.00 88.56 96 ILE A CA 1
ATOM 770 C C . ILE A 1 96 ? 11.432 -0.676 -17.689 1.00 88.56 96 ILE A C 1
ATOM 772 O O . ILE A 1 96 ? 12.297 -0.488 -18.540 1.00 88.56 96 ILE A O 1
ATOM 776 N N . MET A 1 97 ? 11.089 -1.909 -17.317 1.00 88.44 97 MET A N 1
ATOM 777 C CA . MET A 1 97 ? 11.694 -3.102 -17.912 1.00 88.44 97 MET A CA 1
ATOM 778 C C . MET A 1 97 ? 11.342 -3.221 -19.394 1.00 88.44 97 MET A C 1
ATOM 780 O O . MET A 1 97 ? 12.217 -3.545 -20.198 1.00 88.44 97 MET A O 1
ATOM 784 N N . LYS A 1 98 ? 10.095 -2.918 -19.775 1.00 84.94 98 LYS A N 1
ATOM 785 C CA . LYS A 1 98 ? 9.669 -2.880 -21.180 1.00 84.94 98 LYS A CA 1
ATOM 786 C C . LYS A 1 98 ? 10.464 -1.853 -21.988 1.00 84.94 98 LYS A C 1
ATOM 788 O O . LYS A 1 98 ? 10.957 -2.204 -23.058 1.00 84.94 98 LYS A O 1
ATOM 793 N N . THR A 1 99 ? 10.653 -0.638 -21.467 1.00 85.94 99 THR A N 1
ATOM 794 C CA . THR A 1 99 ? 11.403 0.415 -22.173 1.00 85.94 99 THR A CA 1
ATOM 795 C C . THR A 1 99 ? 12.894 0.107 -22.286 1.00 85.94 99 THR A C 1
ATOM 797 O O . THR A 1 99 ? 13.484 0.319 -23.344 1.00 85.94 99 THR A O 1
ATOM 800 N N . LEU A 1 100 ? 13.518 -0.439 -21.239 1.00 86.62 100 LEU A N 1
ATOM 801 C CA . LEU A 1 100 ? 14.920 -0.853 -21.312 1.00 86.62 100 LEU A CA 1
ATOM 802 C C . LEU A 1 100 ? 15.104 -2.011 -22.302 1.00 86.62 100 LEU A C 1
ATOM 804 O O . LEU A 1 100 ? 15.991 -1.965 -23.150 1.00 86.62 100 LEU A O 1
ATOM 808 N N . THR A 1 101 ? 14.232 -3.020 -22.233 1.00 88.44 101 THR A N 1
ATOM 809 C CA . THR A 1 101 ? 14.288 -4.190 -23.123 1.00 88.44 101 THR A CA 1
ATOM 810 C C . THR A 1 101 ? 14.085 -3.788 -24.582 1.00 88.44 101 THR A C 1
ATOM 812 O O . THR A 1 101 ? 14.807 -4.271 -25.455 1.00 88.44 101 THR A O 1
ATOM 815 N N . SER A 1 102 ? 13.140 -2.884 -24.866 1.00 84.25 102 SER A N 1
ATOM 816 C CA . SER A 1 102 ? 12.895 -2.405 -26.228 1.00 84.25 102 SER A CA 1
ATOM 817 C C . SER A 1 102 ? 14.099 -1.651 -26.794 1.00 84.25 102 SER A C 1
ATOM 819 O O . SER A 1 102 ? 14.505 -1.918 -27.928 1.00 84.25 102 SER A O 1
ATOM 821 N N . LEU A 1 103 ? 14.729 -0.787 -25.994 1.00 86.62 103 LEU A N 1
ATOM 822 C CA . LEU A 1 103 ? 15.951 -0.083 -26.377 1.00 86.62 103 LEU A CA 1
ATOM 823 C C . LEU A 1 103 ? 17.108 -1.056 -26.639 1.00 86.62 103 LEU A C 1
ATOM 825 O O . LEU A 1 103 ? 17.803 -0.924 -27.648 1.00 86.62 103 LEU A O 1
ATOM 829 N N . SER A 1 104 ? 17.291 -2.056 -25.773 1.00 88.00 104 SER A N 1
ATOM 830 C CA . SER A 1 104 ? 18.307 -3.092 -25.968 1.00 88.00 104 SER A CA 1
ATOM 831 C C . SER A 1 104 ? 18.109 -3.830 -27.291 1.00 88.00 104 SER A C 1
ATOM 833 O O . SER A 1 104 ? 19.057 -3.923 -28.062 1.00 88.00 104 SER A O 1
ATOM 835 N N . ILE A 1 105 ? 16.888 -4.277 -27.611 1.00 86.31 105 ILE A N 1
ATOM 836 C CA . ILE A 1 105 ? 16.595 -4.986 -28.870 1.00 86.31 105 ILE A CA 1
ATOM 837 C C . ILE A 1 105 ? 16.939 -4.122 -30.091 1.00 86.31 105 ILE A C 1
ATOM 839 O O . ILE A 1 105 ? 17.585 -4.604 -31.025 1.00 86.31 105 ILE A O 1
ATOM 843 N N . ILE A 1 106 ? 16.545 -2.843 -30.078 1.00 83.69 106 ILE A N 1
ATOM 844 C CA . ILE A 1 106 ? 16.808 -1.907 -31.182 1.00 83.69 106 ILE A CA 1
ATOM 845 C C . ILE A 1 106 ? 18.315 -1.732 -31.411 1.00 83.69 106 ILE A C 1
ATOM 847 O O . ILE A 1 106 ? 18.746 -1.695 -32.565 1.00 83.69 106 ILE A O 1
ATOM 851 N N . LEU A 1 107 ? 19.110 -1.662 -30.337 1.00 83.94 107 LEU A N 1
ATOM 852 C CA . LEU A 1 107 ? 20.568 -1.512 -30.399 1.00 83.94 107 LEU A CA 1
ATOM 853 C C . LEU A 1 107 ? 21.291 -2.819 -30.753 1.00 83.94 107 LEU A C 1
ATOM 855 O O . LEU A 1 107 ? 22.285 -2.790 -31.478 1.00 83.94 107 LEU A O 1
ATOM 859 N N . THR A 1 108 ? 20.814 -3.977 -30.294 1.00 87.19 108 THR A N 1
ATOM 860 C CA . THR A 1 108 ? 21.467 -5.269 -30.558 1.00 87.19 108 THR A CA 1
ATOM 861 C C . THR A 1 108 ? 21.481 -5.619 -32.050 1.00 87.19 108 THR A C 1
ATOM 863 O O . THR A 1 108 ? 22.489 -6.129 -32.534 1.00 87.19 108 THR A O 1
ATOM 866 N N . VAL A 1 109 ? 20.427 -5.311 -32.811 1.00 82.12 109 VAL A N 1
ATOM 867 C CA . VAL A 1 109 ? 20.337 -5.622 -34.256 1.00 82.12 109 VAL A CA 1
ATOM 868 C C . VAL A 1 109 ? 21.467 -4.991 -35.099 1.00 82.12 109 VAL A C 1
ATOM 870 O O . VAL A 1 109 ? 22.193 -5.732 -35.760 1.00 82.12 109 VAL A O 1
ATOM 873 N N . PRO A 1 110 ? 21.688 -3.663 -35.096 1.00 78.56 110 PRO A N 1
ATOM 874 C CA . PRO A 1 110 ? 22.774 -3.061 -35.868 1.00 78.56 110 PRO A CA 1
ATOM 875 C C . PRO A 1 110 ? 24.151 -3.437 -35.311 1.00 78.56 110 PRO A C 1
ATOM 877 O O . PRO A 1 110 ? 25.082 -3.644 -36.087 1.00 78.56 110 PRO A O 1
ATOM 880 N N . THR A 1 111 ? 24.280 -3.587 -33.987 1.00 84.25 111 THR A N 1
ATOM 881 C CA . THR A 1 111 ? 25.559 -3.940 -33.348 1.00 84.25 111 THR A CA 1
ATOM 882 C C . THR A 1 111 ? 25.998 -5.361 -33.709 1.00 84.25 111 THR A C 1
ATOM 884 O O . THR A 1 111 ? 27.172 -5.591 -33.982 1.00 84.25 111 THR A O 1
ATOM 887 N N . THR A 1 112 ? 25.064 -6.314 -33.772 1.00 84.56 112 THR A N 1
ATOM 888 C CA . THR A 1 112 ? 25.353 -7.695 -34.195 1.00 84.56 112 THR A CA 1
ATOM 889 C C . THR A 1 112 ? 25.702 -7.774 -35.677 1.00 84.56 112 THR A C 1
ATOM 891 O O . THR A 1 112 ? 26.694 -8.410 -36.023 1.00 84.56 112 THR A O 1
ATOM 894 N N . LEU A 1 113 ? 24.964 -7.077 -36.549 1.00 77.94 113 LEU A N 1
ATOM 895 C CA . LEU A 1 113 ? 25.279 -7.006 -37.982 1.00 77.94 113 LEU A CA 1
ATOM 896 C C . LEU A 1 113 ? 26.651 -6.364 -38.241 1.00 77.94 113 LEU A C 1
ATOM 898 O O . LEU A 1 113 ? 27.436 -6.897 -39.023 1.00 77.94 113 LEU A O 1
ATOM 902 N N . GLY A 1 114 ? 26.970 -5.266 -37.547 1.00 76.31 114 GLY A N 1
ATOM 903 C CA . GLY A 1 114 ? 28.293 -4.641 -37.600 1.00 76.31 114 GLY A CA 1
ATOM 904 C C . GLY A 1 114 ? 29.398 -5.543 -37.044 1.00 76.31 114 GLY A C 1
ATOM 905 O O . GLY A 1 114 ? 30.486 -5.596 -37.611 1.00 76.31 114 GLY A O 1
ATOM 906 N N . GLY A 1 115 ? 29.106 -6.307 -35.987 1.00 81.69 115 GLY A N 1
ATOM 907 C CA . GLY A 1 115 ? 30.017 -7.299 -35.418 1.00 81.69 115 GLY A CA 1
ATOM 908 C C . GLY A 1 115 ? 30.367 -8.417 -36.400 1.00 81.69 115 GLY A C 1
ATOM 909 O O . GLY A 1 115 ? 31.546 -8.690 -36.598 1.00 81.69 115 GLY A O 1
ATOM 910 N N . PHE A 1 116 ? 29.372 -9.009 -37.072 1.00 77.12 116 PHE A N 1
ATOM 911 C CA . PHE A 1 116 ? 29.602 -10.049 -38.085 1.00 77.12 116 PHE A CA 1
ATOM 912 C C . PHE A 1 116 ? 30.428 -9.552 -39.275 1.00 77.12 116 PHE A C 1
ATOM 914 O O . PHE A 1 116 ? 31.249 -10.297 -39.797 1.00 77.12 116 PHE A O 1
ATOM 921 N N . TRP A 1 117 ? 30.243 -8.296 -39.685 1.00 70.94 117 TRP A N 1
ATOM 922 C CA . TRP A 1 117 ? 31.047 -7.676 -40.745 1.00 70.94 117 TRP A CA 1
ATOM 923 C C . TRP A 1 117 ? 32.447 -7.244 -40.290 1.00 70.94 117 TRP A C 1
ATOM 925 O O . TRP A 1 117 ? 33.351 -7.135 -41.111 1.00 70.94 117 TRP A O 1
ATOM 935 N N . GLY A 1 118 ? 32.638 -7.003 -38.991 1.00 67.94 118 GLY A N 1
ATOM 936 C CA . GLY A 1 118 ? 33.945 -6.747 -38.385 1.00 67.94 118 GLY A CA 1
ATOM 937 C C . GLY A 1 118 ? 34.772 -8.014 -38.141 1.00 67.94 118 GLY A C 1
ATOM 938 O O . GLY A 1 118 ? 35.950 -7.917 -37.796 1.00 67.94 118 GLY A O 1
ATOM 939 N N . MET A 1 119 ? 34.185 -9.203 -38.313 1.00 76.31 119 MET A N 1
ATOM 940 C CA . MET A 1 119 ? 34.927 -10.460 -38.293 1.00 76.31 119 MET A CA 1
ATOM 941 C C . MET A 1 119 ? 35.709 -10.591 -39.600 1.00 76.31 119 MET A C 1
ATOM 943 O O . MET A 1 119 ? 35.153 -10.414 -40.678 1.00 76.31 119 MET A O 1
ATOM 947 N N . ASN A 1 120 ? 36.999 -10.925 -39.507 1.00 64.38 120 ASN A N 1
ATOM 948 C CA . ASN A 1 120 ? 37.917 -11.058 -40.645 1.00 64.38 120 ASN A CA 1
ATOM 949 C C . ASN A 1 120 ? 37.649 -12.347 -41.462 1.00 64.38 120 ASN A C 1
ATOM 951 O O . ASN A 1 120 ? 38.539 -13.168 -41.679 1.00 64.38 120 ASN A O 1
ATOM 955 N N . VAL A 1 121 ? 36.387 -12.567 -41.830 1.00 66.50 121 VAL A N 1
ATOM 956 C CA . VAL A 1 121 ? 35.868 -13.691 -42.612 1.00 66.50 121 VAL A CA 1
ATOM 957 C C . VAL A 1 121 ? 35.425 -13.120 -43.962 1.00 66.50 121 VAL A C 1
ATOM 959 O O . VAL A 1 121 ? 34.801 -12.059 -43.980 1.00 66.50 121 VAL A O 1
ATOM 962 N N . PRO A 1 122 ? 35.730 -13.770 -45.100 1.00 62.66 122 PRO A N 1
ATOM 963 C CA . PRO A 1 122 ? 35.337 -13.265 -46.411 1.00 62.66 122 PRO A CA 1
ATOM 964 C C . PRO A 1 122 ? 33.808 -13.207 -46.526 1.00 62.66 122 PRO A C 1
ATOM 966 O O . PRO A 1 122 ? 33.135 -14.226 -46.677 1.00 62.66 122 PRO A O 1
ATOM 969 N N . VAL A 1 123 ? 33.261 -11.995 -46.425 1.00 63.97 123 VAL A N 1
ATOM 970 C CA . VAL A 1 123 ? 31.830 -11.721 -46.566 1.00 63.97 123 VAL A CA 1
ATOM 971 C C . VAL A 1 123 ? 31.479 -11.425 -48.029 1.00 63.97 123 VAL A C 1
ATOM 973 O O . VAL A 1 123 ? 32.237 -10.738 -48.725 1.00 63.97 123 VAL A O 1
ATOM 976 N N . PRO A 1 124 ? 30.319 -11.890 -48.526 1.00 56.56 124 PRO A N 1
ATOM 977 C CA . PRO A 1 124 ? 29.814 -11.439 -49.818 1.00 56.56 124 PRO A CA 1
ATOM 978 C C . PRO A 1 124 ? 29.600 -9.911 -49.762 1.00 56.56 124 PRO A C 1
ATOM 980 O O . PRO A 1 124 ? 29.027 -9.417 -48.796 1.00 56.56 124 PRO A O 1
ATOM 983 N N . LEU A 1 125 ? 30.060 -9.179 -50.790 1.00 58.00 125 LEU A N 1
ATOM 984 C CA . LEU A 1 125 ? 30.160 -7.702 -50.909 1.00 58.00 125 LEU A CA 1
ATOM 985 C C . LEU A 1 125 ? 31.447 -7.018 -50.379 1.00 58.00 125 LEU A C 1
ATOM 987 O O . LEU A 1 125 ? 31.520 -5.789 -50.433 1.00 58.00 125 LEU A O 1
ATOM 991 N N . ALA A 1 126 ? 32.488 -7.752 -49.969 1.00 58.53 126 ALA A N 1
ATOM 992 C CA . ALA A 1 126 ? 33.749 -7.148 -49.500 1.00 58.53 126 ALA A CA 1
ATOM 993 C C . ALA A 1 126 ? 34.502 -6.287 -50.548 1.00 58.53 126 ALA A C 1
ATOM 995 O O . ALA A 1 126 ? 35.180 -5.332 -50.180 1.00 58.53 126 ALA A O 1
ATOM 996 N N . GLU A 1 127 ? 34.373 -6.579 -51.848 1.00 58.47 127 GLU A N 1
ATOM 997 C CA . GLU A 1 127 ? 35.120 -5.875 -52.913 1.00 58.47 127 GLU A CA 1
ATOM 998 C C . GLU A 1 127 ? 34.438 -4.597 -53.443 1.00 58.47 127 GLU A C 1
ATOM 1000 O O . GLU A 1 127 ? 35.021 -3.839 -54.218 1.00 58.47 127 GLU A O 1
ATOM 1005 N N . SER A 1 128 ? 33.200 -4.314 -53.026 1.00 60.75 128 SER A N 1
ATOM 1006 C CA . SER A 1 128 ? 32.445 -3.147 -53.495 1.00 60.75 128 SER A CA 1
ATOM 1007 C C . SER A 1 128 ? 32.574 -1.970 -52.527 1.00 60.75 128 SER A C 1
ATOM 1009 O O . SER A 1 128 ? 32.136 -2.054 -51.380 1.00 60.75 128 SER A O 1
ATOM 1011 N N . LYS A 1 129 ? 33.051 -0.810 -53.013 1.00 60.62 129 LYS A N 1
ATOM 1012 C CA . LYS A 1 129 ? 33.050 0.478 -52.275 1.00 60.62 129 LYS A CA 1
ATOM 1013 C C . LYS A 1 129 ? 31.666 0.873 -51.732 1.00 60.62 129 LYS A C 1
ATOM 1015 O O . LYS A 1 129 ? 31.584 1.651 -50.787 1.00 60.62 129 L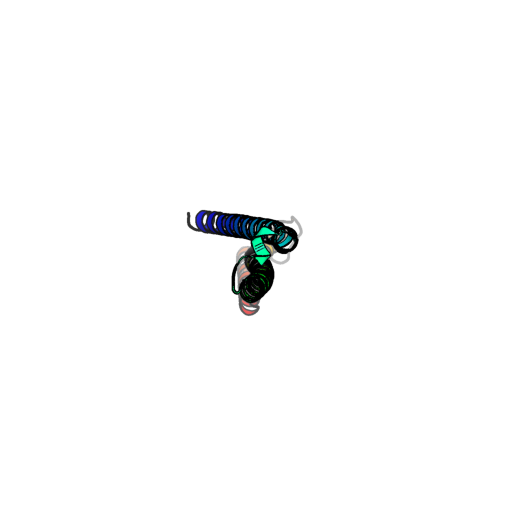YS A O 1
ATOM 1020 N N . LEU A 1 130 ? 30.590 0.351 -52.327 1.00 64.56 130 LEU A N 1
ATOM 1021 C CA . LEU A 1 130 ? 29.204 0.603 -51.923 1.00 64.56 130 LEU A CA 1
ATOM 1022 C C . LEU A 1 130 ? 28.638 -0.486 -50.999 1.00 64.56 130 LEU A C 1
ATOM 1024 O O . LEU A 1 130 ? 27.587 -0.268 -50.400 1.00 64.56 130 LEU A O 1
ATOM 1028 N N . GLY A 1 131 ? 29.316 -1.629 -50.839 1.00 68.75 131 GLY A N 1
ATOM 1029 C CA . GLY A 1 131 ? 28.849 -2.742 -50.006 1.00 68.75 131 GLY A CA 1
ATOM 1030 C C . GLY A 1 131 ? 28.665 -2.347 -48.542 1.00 68.75 131 GLY A C 1
ATOM 1031 O O . GLY A 1 131 ? 27.650 -2.684 -47.936 1.00 68.75 131 GLY A O 1
ATOM 1032 N N . PHE A 1 132 ? 29.588 -1.536 -48.012 1.00 69.62 132 PHE A N 1
ATOM 1033 C CA . PHE A 1 132 ? 29.481 -0.974 -46.664 1.00 69.62 132 PHE A CA 1
ATOM 1034 C C . PHE A 1 132 ? 28.244 -0.077 -46.511 1.00 69.62 132 PHE A C 1
ATOM 1036 O O . PHE A 1 132 ? 27.516 -0.183 -45.528 1.00 69.62 132 PHE A O 1
ATOM 1043 N N . LEU A 1 133 ? 27.959 0.766 -47.511 1.00 71.69 133 LEU A N 1
ATOM 1044 C CA . LEU A 1 133 ? 26.819 1.686 -47.488 1.00 71.69 133 LEU A CA 1
ATOM 1045 C C . LEU A 1 133 ? 25.477 0.939 -47.571 1.00 71.69 133 LEU A C 1
ATOM 1047 O O . LEU A 1 133 ? 24.531 1.2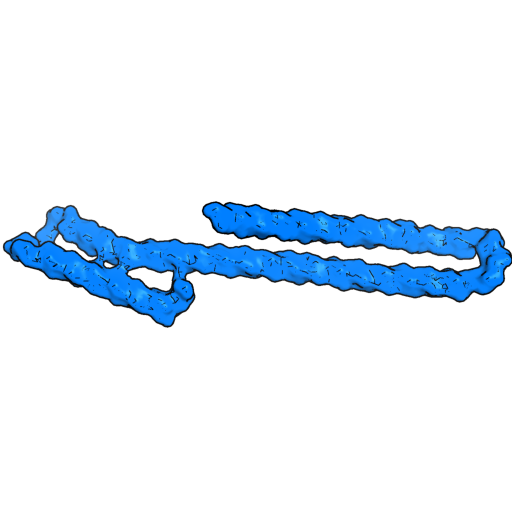77 -46.861 1.00 71.69 133 LEU A O 1
ATOM 1051 N N . VAL A 1 134 ? 25.405 -0.096 -48.416 1.00 75.50 134 VAL A N 1
ATOM 1052 C CA . VAL A 1 134 ? 24.213 -0.943 -48.583 1.00 75.50 134 VAL A CA 1
ATOM 1053 C C . VAL A 1 134 ? 23.926 -1.735 -47.311 1.00 75.50 134 VAL A C 1
ATOM 1055 O O . VAL A 1 134 ? 22.777 -1.783 -46.874 1.00 75.50 134 VAL A O 1
ATOM 1058 N N . LEU A 1 135 ? 24.949 -2.314 -46.679 1.00 73.38 135 LEU A N 1
ATOM 1059 C CA . LEU A 1 135 ? 24.778 -3.058 -45.433 1.00 73.38 135 LEU A CA 1
ATOM 1060 C C . LEU A 1 135 ? 24.359 -2.147 -44.275 1.00 73.38 135 LEU A C 1
ATOM 1062 O O . LEU A 1 135 ? 23.490 -2.512 -43.484 1.00 73.38 135 LEU A O 1
ATOM 1066 N N . LEU A 1 136 ? 24.944 -0.951 -44.193 1.00 75.56 136 LEU A N 1
ATOM 1067 C CA . LEU A 1 136 ? 24.583 0.041 -43.186 1.00 75.56 136 LEU A CA 1
ATOM 1068 C C . LEU A 1 136 ? 23.135 0.512 -43.374 1.00 75.56 136 LEU A C 1
ATOM 1070 O O . LEU A 1 136 ? 22.392 0.589 -42.400 1.00 75.56 136 LEU A O 1
ATOM 1074 N N . GLY A 1 137 ? 22.704 0.733 -44.619 1.00 81.62 137 GLY A N 1
ATOM 1075 C CA . GLY A 1 137 ? 21.308 1.026 -44.948 1.00 81.62 137 GLY A CA 1
ATOM 1076 C C . GLY A 1 137 ? 20.355 -0.125 -44.609 1.00 81.62 137 GLY A C 1
ATOM 1077 O O . GLY A 1 137 ? 19.289 0.112 -44.042 1.00 81.62 137 GLY A O 1
ATOM 1078 N N . LEU A 1 138 ? 20.746 -1.372 -44.889 1.00 80.75 138 LEU A N 1
ATOM 1079 C CA . LEU A 1 138 ? 19.949 -2.559 -44.573 1.00 80.75 138 LEU A CA 1
ATOM 1080 C C . LEU A 1 138 ? 19.835 -2.781 -43.056 1.00 80.75 138 LEU A C 1
ATOM 1082 O O . LEU A 1 138 ? 18.745 -3.071 -42.568 1.00 80.75 138 LEU A O 1
ATOM 1086 N N . SER A 1 139 ? 20.918 -2.601 -42.292 1.00 78.62 139 SER A N 1
ATOM 1087 C CA . SER A 1 139 ? 20.893 -2.744 -40.829 1.00 78.62 139 SER A CA 1
ATOM 1088 C C . SER A 1 139 ? 20.026 -1.667 -40.170 1.00 78.62 139 SER A C 1
ATOM 1090 O O . SER A 1 139 ? 19.242 -1.980 -39.271 1.00 78.62 139 SER A O 1
ATOM 1092 N N . LEU A 1 140 ? 20.084 -0.428 -40.674 1.00 81.88 140 LEU A N 1
ATOM 1093 C CA . LEU A 1 140 ? 19.201 0.665 -40.263 1.00 81.88 140 LEU A CA 1
ATOM 1094 C C . LEU A 1 140 ? 17.743 0.362 -40.609 1.00 81.88 140 LEU A C 1
ATOM 1096 O O . LEU A 1 140 ? 16.871 0.536 -39.761 1.00 81.88 140 LEU A O 1
ATOM 1100 N N . ALA A 1 141 ? 17.472 -0.140 -41.816 1.00 85.94 141 ALA A N 1
ATOM 1101 C CA . ALA A 1 141 ? 16.125 -0.511 -42.238 1.00 85.94 141 ALA A CA 1
ATOM 1102 C C . ALA A 1 141 ? 15.544 -1.637 -41.368 1.00 85.94 141 ALA A C 1
ATOM 1104 O O . ALA A 1 141 ? 14.396 -1.540 -40.934 1.00 85.94 141 ALA A O 1
ATOM 1105 N N . ILE A 1 142 ? 16.331 -2.671 -41.051 1.00 83.19 142 ILE A N 1
ATOM 1106 C CA . ILE A 1 142 ? 15.908 -3.769 -40.169 1.00 83.19 142 ILE A CA 1
ATOM 1107 C C . ILE A 1 142 ? 15.690 -3.253 -38.741 1.00 83.19 142 ILE A C 1
ATOM 1109 O O . ILE A 1 142 ? 14.662 -3.564 -38.144 1.00 83.19 142 ILE A O 1
ATOM 1113 N N . SER A 1 143 ? 16.597 -2.432 -38.202 1.00 81.44 143 SER A N 1
ATOM 1114 C CA . SER A 1 143 ? 16.450 -1.837 -36.864 1.00 81.44 143 SER A CA 1
ATOM 1115 C C . SER A 1 143 ? 15.192 -0.957 -36.766 1.00 81.44 143 SER A C 1
ATOM 1117 O O . SER A 1 143 ? 14.415 -1.094 -35.818 1.00 81.44 143 SER A O 1
ATOM 1119 N N . LEU A 1 144 ? 14.910 -0.141 -37.790 1.00 83.81 144 LEU A N 1
ATOM 1120 C CA . LEU A 1 144 ? 13.678 0.652 -37.893 1.00 83.81 144 LEU A CA 1
ATOM 1121 C C . LEU A 1 144 ? 12.426 -0.231 -37.986 1.00 83.81 144 LEU A C 1
ATOM 1123 O O . LEU A 1 144 ? 11.427 0.052 -37.326 1.00 83.81 144 LEU A O 1
ATOM 1127 N N . CYS A 1 145 ? 12.478 -1.315 -38.763 1.00 83.88 145 CYS A N 1
ATOM 1128 C CA . CYS A 1 145 ? 11.362 -2.246 -38.927 1.00 83.88 145 CYS A CA 1
ATOM 1129 C C . CYS A 1 145 ? 11.050 -2.993 -37.616 1.00 83.88 145 CYS A C 1
ATOM 1131 O O . CYS A 1 145 ? 9.889 -3.091 -37.211 1.00 83.88 145 CYS A O 1
ATOM 1133 N N . VAL A 1 146 ? 12.086 -3.435 -36.894 1.00 81.06 146 VAL A N 1
ATOM 1134 C CA . VAL A 1 146 ? 11.968 -4.046 -35.560 1.00 81.06 146 VAL A CA 1
ATOM 1135 C C . VAL A 1 146 ? 11.420 -3.043 -34.545 1.00 81.06 146 VAL A C 1
ATOM 1137 O O . VAL A 1 146 ? 10.503 -3.384 -33.799 1.00 81.06 146 VAL A O 1
ATOM 1140 N N . GLY A 1 147 ? 11.907 -1.798 -34.549 1.00 80.62 147 GLY A N 1
ATOM 1141 C CA . GLY A 1 147 ? 11.382 -0.730 -33.695 1.00 80.62 147 GLY A CA 1
ATOM 1142 C C . GLY A 1 147 ? 9.901 -0.434 -33.959 1.00 80.62 147 GLY A C 1
ATOM 1143 O O . GLY A 1 147 ? 9.115 -0.292 -33.020 1.00 80.62 147 GLY A O 1
ATOM 1144 N N . TRP A 1 148 ? 9.487 -0.413 -35.230 1.00 81.44 148 TRP A N 1
ATOM 1145 C CA . TRP A 1 148 ? 8.089 -0.211 -35.619 1.00 81.44 148 TRP A CA 1
ATOM 1146 C C . TRP A 1 148 ? 7.193 -1.387 -35.203 1.00 81.44 148 TRP A C 1
ATOM 1148 O O . TRP A 1 148 ? 6.089 -1.181 -34.693 1.00 81.44 148 TRP A O 1
ATOM 1158 N N . TRP A 1 149 ? 7.687 -2.621 -35.343 1.00 80.00 149 TRP A N 1
ATOM 1159 C CA . TRP A 1 149 ? 6.987 -3.824 -34.887 1.00 80.00 149 TRP A CA 1
ATOM 1160 C C . TRP A 1 149 ? 6.835 -3.870 -33.361 1.00 80.00 149 TRP A C 1
ATOM 1162 O O . TRP A 1 149 ? 5.750 -4.185 -32.868 1.00 80.00 149 TRP A O 1
ATOM 1172 N N . LEU A 1 150 ? 7.877 -3.494 -32.609 1.00 76.50 150 LEU A N 1
ATOM 1173 C CA . LEU A 1 150 ? 7.829 -3.437 -31.145 1.00 76.50 150 LEU A CA 1
ATOM 1174 C C . LEU A 1 150 ? 6.836 -2.381 -30.642 1.00 76.50 150 LEU A C 1
ATOM 1176 O O . LEU A 1 150 ? 6.090 -2.642 -29.698 1.00 76.50 150 LEU A O 1
ATOM 1180 N N . LYS A 1 151 ? 6.787 -1.217 -31.304 1.00 72.94 151 LYS A N 1
ATOM 1181 C CA . LYS A 1 151 ? 5.830 -0.146 -30.994 1.00 72.94 151 LYS A CA 1
ATOM 1182 C C . LYS A 1 151 ? 4.379 -0.588 -31.206 1.00 72.94 151 LYS A C 1
ATOM 1184 O O . LYS A 1 151 ? 3.512 -0.209 -30.433 1.00 72.94 151 LYS A O 1
ATOM 1189 N N . LYS A 1 152 ? 4.106 -1.411 -32.225 1.00 71.62 152 LYS A N 1
ATOM 1190 C CA . LYS A 1 152 ? 2.754 -1.924 -32.519 1.00 71.62 152 LYS A CA 1
ATOM 1191 C C . LYS A 1 152 ? 2.262 -2.971 -31.505 1.00 71.62 152 LYS A C 1
ATOM 1193 O O . LYS A 1 152 ? 1.075 -3.274 -31.482 1.00 71.62 152 LYS A O 1
ATOM 1198 N N . LYS A 1 153 ? 3.156 -3.545 -30.695 1.00 70.50 153 LYS A N 1
ATOM 1199 C CA . LYS A 1 153 ? 2.848 -4.602 -29.718 1.00 70.50 153 LYS A CA 1
ATOM 1200 C C . LYS A 1 153 ? 2.719 -4.096 -28.266 1.00 70.50 153 LYS A C 1
ATOM 1202 O O . LYS A 1 153 ? 2.775 -4.915 -27.355 1.00 70.50 153 LYS A O 1
ATOM 1207 N N . ASP A 1 154 ? 2.566 -2.785 -28.051 1.00 61.12 154 ASP A N 1
ATOM 1208 C CA . ASP A 1 154 ? 2.414 -2.148 -26.723 1.00 61.12 154 ASP A CA 1
ATOM 1209 C C . ASP A 1 154 ? 3.539 -2.482 -25.715 1.00 61.12 154 ASP A C 1
ATOM 1211 O O . ASP A 1 154 ? 3.343 -2.584 -24.498 1.00 61.12 154 ASP A O 1
ATOM 1215 N N . TYR A 1 155 ? 4.769 -2.642 -26.218 1.00 60.75 155 TYR A N 1
ATOM 1216 C CA . TYR A 1 155 ? 5.980 -2.648 -25.381 1.00 60.75 155 TYR A CA 1
ATOM 1217 C C . TYR A 1 155 ? 6.483 -1.228 -25.051 1.00 60.75 155 TYR A C 1
ATOM 1219 O O . TYR A 1 155 ? 7.572 -1.088 -24.494 1.00 60.75 155 TYR A O 1
ATOM 1227 N N . PHE A 1 156 ? 5.705 -0.196 -25.390 1.00 50.38 156 PHE A N 1
ATOM 1228 C CA . PHE A 1 156 ? 5.967 1.220 -25.130 1.00 50.38 156 PHE A CA 1
ATOM 1229 C C . PHE A 1 156 ? 4.822 1.852 -24.344 1.00 50.38 156 PHE A C 1
ATOM 1231 O O . PHE A 1 156 ? 3.662 1.489 -24.630 1.00 50.38 156 PHE A O 1
#

Sequence (156 aa):
MEENVHVSTRNRLLYALKSLKKSVVYLDLGLKSNQQIIPQIKATPLFERVSGHTDLLYRIDLQFAKSDKAITTYRELLAQLSDLLSDIISNRLNNIMKTLTSLSIILTVPTTLGGFWGMNVPVPLAESKLGFLVLLGLSLAISLCVGWWLKKKDYF

Radius of gyration: 34.07 Å; chains: 1; bounding box: 68×30×98 Å

Foldseek 3Di:
DVVVVVVVVLVVVVVVLVVQLVVLVVVLVVLVVVVVCLVVCVPDPVLVVDPPSVVVSVVVVVVSVVVNVVSVVVNVVSVVVVVVSVVVVVVVVQLVVLVVVLVCVLVCQLVVLVVVVPPPDDDPPPVDPCSVVVSNVVSNVVSVVSSVVSVVVPSD

Secondary structure (DSSP, 8-state):
-HHHHHHHHHHHHHHHHHHHHHHHHHHHHHHHHHHTTHHHHHT-TTTTTSTTHHHHHHHHHHHHHHHHHHHHHHHHHHHHHHHHHHHHHHHHHHHHHHHHHHHHHHHHHHHHHHHHHHSSS--TTTT-TTHHHHHHHHHHHHHHHHHHHHHHTT--

Organism: NCBI:txid1293592

pLDDT: mean 83.89, std 11.91, range [50.0, 98.12]